Protein AF-A0A640W985-F1 (afdb_monomer)

Secondary structure (DSSP, 8-state):
------PPPGGGEE--S-----HHHHHHHHHHHHHHTTS----HHHHHHHHHT-PPPGGG-PPP-EE--GGGHHHHHHHHHHTT-EEEEE-SSSEEEEEE-HHHHHHSHHHHTS-HHHHHHHHHHHHHHHHHHHHHHT-

InterPro domains:
  IPR014915 Bacteriophage TLS, TfmB [PF08809] (61-136)

Foldseek 3Di:
DDPQLPFDDPVQEDEDPDDDDDPLVLLLQLLQCSLCLVVPPPPVVVVVCVVVVHDDDPVVDDRHHRYDYPVLVLLVVLCSQQVNAFDWDDDPPDIQTDFTDVVSSCPDPSQVPDDPVVNVVSVVSNVSSRVSNNVRNRD

Solvent-accessible surface area (backbone atoms only — not comparable to full-atom values): 8442 Å² total; per-residue (Å²): 134,83,82,72,84,68,78,67,66,75,84,47,52,48,76,55,96,79,82,91,72,65,72,65,60,51,31,20,48,51,14,29,48,56,48,34,73,82,53,82,63,88,50,61,68,60,54,49,26,59,77,69,73,48,90,77,63,73,88,74,65,69,80,85,66,54,76,39,50,67,94,46,40,66,30,49,54,51,42,64,76,36,68,85,44,62,42,66,47,81,54,100,86,48,75,44,75,76,44,67,44,59,69,56,50,52,64,32,73,90,43,59,73,47,55,73,71,53,37,53,55,41,48,56,46,32,51,35,20,49,52,20,19,55,70,45,70,67,109

Organism: NCBI:txid2606937

Nearest PDB structures (foldseek):
  2jaa-assembly1_A  TM=2.080E-01  e=4.505E+00  Shigella flexneri
  8v5c-assembly1_B  TM=2.118E-01  e=4.245E+00  Shigella flexneri

Structure (mmCIF, N/CA/C/O backbone):
data_AF-A0A640W985-F1
#
_entry.id   AF-A0A640W985-F1
#
loop_
_atom_site.group_PDB
_atom_site.id
_atom_site.type_symbol
_atom_site.label_atom_id
_atom_site.label_alt_id
_atom_site.label_comp_id
_atom_site.label_asym_id
_atom_site.label_entity_id
_atom_site.label_seq_id
_atom_site.pdbx_PDB_ins_code
_atom_site.Cartn_x
_atom_site.Cartn_y
_atom_site.Cartn_z
_atom_site.occupancy
_atom_site.B_iso_or_equiv
_atom_site.auth_seq_id
_atom_site.auth_comp_id
_atom_site.auth_asym_id
_atom_site.auth_atom_id
_atom_site.pdbx_PDB_model_num
ATOM 1 N N . MET A 1 1 ? -6.820 -1.582 23.476 1.00 29.12 1 MET A N 1
ATOM 2 C CA . MET A 1 1 ? -7.363 -2.540 22.491 1.00 29.12 1 MET A CA 1
ATOM 3 C C . MET A 1 1 ? -6.725 -2.210 21.157 1.00 29.12 1 MET A C 1
ATOM 5 O O . MET A 1 1 ? -7.069 -1.191 20.579 1.00 29.12 1 MET A O 1
ATOM 9 N N . ALA A 1 2 ? -5.711 -2.974 20.750 1.00 27.80 2 ALA A N 1
ATOM 10 C CA . ALA A 1 2 ? -5.066 -2.788 19.457 1.00 27.80 2 ALA A CA 1
ATOM 11 C C . ALA A 1 2 ? -6.056 -3.203 18.363 1.00 27.80 2 ALA A C 1
ATOM 13 O O . ALA A 1 2 ? -6.535 -4.338 18.374 1.00 27.80 2 ALA A O 1
ATOM 14 N N . ALA A 1 3 ? -6.383 -2.285 17.456 1.00 32.25 3 ALA A N 1
ATOM 15 C CA . ALA A 1 3 ? -7.031 -2.638 16.205 1.00 32.25 3 ALA A CA 1
ATOM 16 C C . ALA A 1 3 ? -6.024 -3.483 15.416 1.00 32.25 3 ALA A C 1
ATOM 18 O O . ALA A 1 3 ? -5.107 -2.960 14.789 1.00 32.25 3 ALA A O 1
ATOM 19 N N . HIS A 1 4 ? -6.128 -4.805 15.537 1.00 32.59 4 HIS A N 1
ATOM 20 C CA . HIS A 1 4 ? -5.456 -5.706 14.619 1.00 32.59 4 HIS A CA 1
ATOM 21 C C . HIS A 1 4 ? -6.040 -5.420 13.239 1.00 32.59 4 HIS A C 1
ATOM 23 O O . HIS A 1 4 ? -7.194 -5.766 12.993 1.00 32.59 4 HIS A O 1
ATOM 29 N N . ALA A 1 5 ? -5.260 -4.782 12.363 1.00 39.88 5 ALA A N 1
ATOM 30 C CA . ALA A 1 5 ? -5.523 -4.778 10.933 1.00 39.88 5 ALA A CA 1
ATOM 31 C C . ALA A 1 5 ? -5.570 -6.249 10.489 1.00 39.88 5 ALA A C 1
ATOM 33 O O . ALA A 1 5 ? -4.540 -6.898 10.295 1.00 39.88 5 ALA A O 1
ATOM 34 N N . ARG A 1 6 ? -6.773 -6.830 10.477 1.00 43.25 6 ARG A N 1
ATOM 35 C CA . ARG A 1 6 ? -7.001 -8.182 9.980 1.00 43.25 6 ARG A CA 1
ATOM 36 C C . ARG A 1 6 ? -6.844 -8.096 8.473 1.00 43.25 6 ARG A C 1
ATOM 38 O O . ARG A 1 6 ? -7.616 -7.411 7.814 1.00 43.25 6 ARG A O 1
ATOM 45 N N . ALA A 1 7 ? -5.809 -8.756 7.961 1.00 44.78 7 ALA A N 1
ATOM 46 C CA . ALA A 1 7 ? -5.618 -8.925 6.533 1.00 44.78 7 ALA A CA 1
ATOM 47 C C . ALA A 1 7 ? -6.905 -9.497 5.921 1.00 44.78 7 ALA A C 1
ATOM 49 O O . ALA A 1 7 ? -7.420 -10.506 6.405 1.00 44.78 7 ALA A O 1
ATOM 50 N N . VAL A 1 8 ? -7.420 -8.827 4.891 1.00 46.84 8 VAL A N 1
ATOM 51 C CA . VAL A 1 8 ? -8.515 -9.339 4.061 1.00 46.84 8 VAL A CA 1
ATOM 52 C C . VAL A 1 8 ? -8.105 -10.691 3.496 1.00 46.84 8 VAL A C 1
ATOM 54 O O . VAL A 1 8 ? -6.945 -10.864 3.109 1.00 46.84 8 VAL A O 1
ATOM 57 N N . ASP A 1 9 ? -9.044 -11.637 3.440 1.00 45.66 9 ASP A N 1
ATOM 58 C CA . ASP A 1 9 ? -8.840 -12.863 2.678 1.00 45.66 9 ASP A CA 1
ATOM 59 C C . ASP A 1 9 ? -8.510 -12.474 1.222 1.00 45.66 9 ASP A C 1
ATOM 61 O O . ASP A 1 9 ? -9.329 -11.813 0.574 1.00 45.66 9 ASP A O 1
ATOM 65 N N . PRO A 1 10 ? -7.335 -12.852 0.681 1.00 52.38 10 PRO A N 1
ATOM 66 C CA . PRO A 1 10 ? -6.965 -12.575 -0.707 1.00 52.38 10 PRO A CA 1
ATOM 67 C C . PRO A 1 10 ? -8.021 -13.014 -1.737 1.00 52.38 10 PRO A C 1
ATOM 69 O O . PRO A 1 10 ? -7.971 -12.572 -2.882 1.00 52.38 10 PRO A O 1
ATOM 72 N N . GLN A 1 11 ? -8.972 -13.871 -1.345 1.00 44.53 11 GLN A N 1
ATOM 73 C CA . GLN A 1 11 ? -10.099 -14.332 -2.154 1.00 44.53 11 GLN A CA 1
ATOM 74 C C . GLN A 1 11 ? -11.158 -13.260 -2.476 1.00 44.53 11 GLN A C 1
ATOM 76 O O . GLN A 1 11 ? -11.935 -13.466 -3.407 1.00 44.53 11 GLN A O 1
ATOM 81 N N . LEU A 1 12 ? -11.191 -12.118 -1.775 1.00 51.94 12 LEU A N 1
ATOM 82 C CA . LEU A 1 12 ? -12.180 -11.046 -2.011 1.00 51.94 12 LEU A CA 1
ATOM 83 C C . LEU A 1 12 ? -11.758 -10.014 -3.073 1.00 51.94 12 LEU A C 1
ATOM 85 O O . LEU A 1 12 ? -12.511 -9.090 -3.382 1.00 51.94 12 LEU A O 1
ATOM 89 N N . VAL A 1 13 ? -10.572 -10.178 -3.671 1.00 56.59 13 VAL A N 1
ATOM 90 C CA . VAL A 1 13 ? -10.083 -9.318 -4.756 1.00 56.59 13 VAL A CA 1
ATOM 91 C C . VAL A 1 13 ? -9.971 -10.116 -6.051 1.00 56.59 13 VAL A C 1
ATOM 93 O O . VAL A 1 13 ? -9.158 -11.031 -6.180 1.00 56.59 13 VAL A O 1
ATOM 96 N N . GLN A 1 14 ? -10.789 -9.752 -7.038 1.00 56.78 14 GLN A N 1
ATOM 97 C CA . GLN A 1 14 ? -10.868 -10.445 -8.325 1.00 56.78 14 GLN A CA 1
ATOM 98 C C . GLN A 1 14 ? -10.063 -9.707 -9.406 1.00 56.78 14 GLN A C 1
ATOM 100 O O . GLN A 1 14 ? -9.958 -8.477 -9.401 1.00 56.78 14 GLN A O 1
ATOM 105 N N . ARG A 1 15 ? -9.497 -10.463 -10.361 1.00 47.44 15 ARG A N 1
ATOM 106 C CA . ARG A 1 15 ? -8.819 -9.922 -11.553 1.00 47.44 15 ARG A CA 1
ATOM 107 C C . ARG A 1 15 ? -9.848 -9.724 -12.681 1.00 47.44 15 ARG A C 1
ATOM 109 O O . ARG A 1 15 ? -10.259 -10.719 -13.277 1.00 47.44 15 ARG A O 1
ATOM 116 N N . PRO A 1 16 ? -10.232 -8.491 -13.052 1.00 48.59 16 PRO A N 1
ATOM 117 C CA . PRO A 1 16 ? -11.199 -8.239 -14.104 1.00 48.59 16 PRO A CA 1
ATOM 118 C C . PRO A 1 16 ? -10.554 -8.344 -15.494 1.00 48.59 16 PRO A C 1
ATOM 120 O O . PRO A 1 16 ? -9.355 -8.114 -15.677 1.00 48.59 16 PRO A O 1
ATOM 123 N N . VAL A 1 17 ? -11.378 -8.662 -16.499 1.00 48.22 17 VAL A N 1
ATOM 124 C CA . VAL A 1 17 ? -10.974 -8.872 -17.908 1.00 48.22 17 VAL A CA 1
ATOM 125 C C . VAL A 1 17 ? -11.107 -7.592 -18.766 1.00 48.22 17 VAL A C 1
ATOM 127 O O . VAL A 1 17 ? -10.809 -7.604 -19.956 1.00 48.22 17 VAL A O 1
ATOM 130 N N . GLY A 1 18 ? -11.428 -6.440 -18.165 1.00 46.97 18 GLY A N 1
ATOM 131 C CA . GLY A 1 18 ? -11.183 -5.123 -18.771 1.00 46.97 18 GLY A CA 1
ATOM 132 C C . GLY A 1 18 ? -12.251 -4.055 -18.519 1.00 46.97 18 GLY A C 1
ATOM 133 O O . GLY A 1 18 ? -13.438 -4.350 -18.536 1.00 46.97 18 GLY A O 1
ATOM 134 N N . ALA A 1 19 ? -11.803 -2.805 -18.331 1.00 47.94 19 ALA A N 1
ATOM 135 C CA . ALA A 1 19 ? -12.485 -1.528 -18.621 1.00 47.94 19 ALA A CA 1
ATOM 136 C C . ALA A 1 19 ? -11.532 -0.353 -18.286 1.00 47.94 19 ALA A C 1
ATOM 138 O O . ALA A 1 19 ? -10.655 -0.514 -17.448 1.00 47.94 19 ALA A O 1
ATOM 139 N N . ARG A 1 20 ? -11.683 0.821 -18.931 1.00 44.38 20 ARG A N 1
ATOM 140 C CA . ARG A 1 20 ? -10.780 2.000 -18.852 1.00 44.38 20 ARG A CA 1
ATOM 141 C C . ARG A 1 20 ? -11.369 3.166 -18.018 1.00 44.38 20 ARG A C 1
ATOM 143 O O . ARG A 1 20 ? -11.802 4.167 -18.573 1.00 44.38 20 ARG A O 1
ATOM 150 N N . GLY A 1 21 ? -11.405 3.048 -16.691 1.00 47.03 21 GLY A N 1
ATOM 151 C CA . GLY A 1 21 ? -11.521 4.168 -15.733 1.00 47.03 21 GLY A CA 1
ATOM 152 C C . GLY A 1 21 ? -10.188 4.883 -15.396 1.00 47.03 21 GLY A C 1
ATOM 153 O O . GLY A 1 21 ? -9.117 4.521 -15.871 1.00 47.03 21 GLY A O 1
ATOM 154 N N . GLY A 1 22 ? -10.220 5.940 -14.579 1.00 56.75 22 GLY A N 1
ATOM 155 C CA . GLY A 1 22 ? -9.001 6.673 -14.192 1.00 56.75 22 GLY A CA 1
ATOM 156 C C . GLY A 1 22 ? -8.033 5.810 -13.365 1.00 56.75 22 GLY A C 1
ATOM 157 O O . GLY A 1 22 ? -8.370 5.423 -12.249 1.00 56.75 22 GLY A O 1
ATOM 158 N N . ARG A 1 23 ? -6.833 5.542 -13.901 1.00 62.03 23 ARG A N 1
ATOM 159 C CA . ARG A 1 23 ? -5.857 4.546 -13.396 1.00 62.03 23 ARG A CA 1
ATOM 160 C C . ARG A 1 23 ? -5.512 4.685 -11.904 1.00 62.03 23 ARG A C 1
ATOM 162 O O . ARG A 1 23 ? -5.467 3.698 -11.186 1.00 62.03 23 ARG A O 1
ATOM 169 N N . THR A 1 24 ? -5.327 5.907 -11.405 1.00 61.50 24 THR A N 1
ATOM 170 C CA . THR A 1 24 ? -4.976 6.159 -9.992 1.00 61.50 24 THR A CA 1
ATOM 171 C C . THR A 1 24 ? -6.151 6.002 -9.031 1.00 61.50 24 THR A C 1
ATOM 173 O O . THR A 1 24 ? -5.959 5.580 -7.893 1.00 61.50 24 THR A O 1
ATOM 176 N N . LYS A 1 25 ? -7.382 6.285 -9.481 1.00 70.88 25 LYS A N 1
ATOM 177 C CA . LYS A 1 25 ? -8.583 6.133 -8.646 1.00 70.88 25 LYS A CA 1
ATOM 178 C C . LYS A 1 25 ? -8.775 4.674 -8.239 1.00 70.88 25 LYS A C 1
ATOM 180 O O . LYS A 1 25 ? -8.993 4.410 -7.065 1.00 70.88 25 LYS A O 1
ATOM 185 N N . LYS A 1 26 ? -8.560 3.747 -9.181 1.00 85.00 26 LYS A N 1
ATOM 186 C CA . LYS A 1 26 ? -8.654 2.302 -8.931 1.00 85.00 26 LYS A CA 1
ATOM 187 C C . LYS A 1 26 ? -7.602 1.782 -7.953 1.00 85.00 26 LYS A C 1
ATOM 189 O O . LYS A 1 26 ? -7.911 0.911 -7.155 1.00 85.00 26 LYS A O 1
ATOM 194 N N . LEU A 1 27 ? -6.391 2.339 -7.953 1.00 89.75 27 LEU A N 1
ATOM 195 C CA . LEU A 1 27 ? -5.370 1.980 -6.961 1.00 89.75 27 LEU A CA 1
ATOM 196 C C . LEU A 1 27 ? -5.755 2.435 -5.547 1.00 89.75 27 LEU A C 1
ATOM 198 O O . LEU A 1 27 ? -5.645 1.655 -4.606 1.00 89.75 27 LEU A O 1
ATOM 202 N N . ARG A 1 28 ? -6.268 3.661 -5.395 1.00 92.75 28 ARG A N 1
ATOM 203 C CA . ARG A 1 28 ? -6.753 4.141 -4.091 1.00 92.75 28 ARG A CA 1
ATOM 204 C C . ARG A 1 28 ? -7.990 3.387 -3.610 1.00 92.75 28 ARG A C 1
ATOM 206 O O . ARG A 1 28 ? -8.096 3.130 -2.417 1.00 92.75 28 ARG A O 1
ATOM 213 N N . ASP A 1 29 ? -8.892 3.013 -4.523 1.00 89.94 29 ASP A N 1
ATOM 214 C CA . ASP A 1 29 ? -10.057 2.172 -4.209 1.00 89.94 29 ASP A CA 1
ATOM 215 C C . ASP A 1 29 ? -9.617 0.850 -3.561 1.00 89.94 29 ASP A C 1
ATOM 217 O O . ASP A 1 29 ? -10.166 0.476 -2.528 1.00 89.94 29 ASP A O 1
ATOM 221 N N . LEU A 1 30 ? -8.579 0.193 -4.100 1.00 91.38 30 LEU A N 1
ATOM 222 C CA . LEU A 1 30 ? -8.018 -1.035 -3.518 1.00 91.38 30 LEU A CA 1
ATOM 223 C C . LEU A 1 30 ? -7.497 -0.811 -2.094 1.00 91.38 30 LEU A C 1
ATOM 225 O O . LEU A 1 30 ? -7.736 -1.637 -1.218 1.00 91.38 30 LEU A O 1
ATOM 229 N N . GLY A 1 31 ? -6.806 0.307 -1.860 1.00 92.88 31 GLY A N 1
ATOM 230 C CA . GLY A 1 31 ? -6.301 0.677 -0.540 1.00 92.88 31 GLY A CA 1
ATOM 231 C C . GLY A 1 31 ? -7.412 0.908 0.479 1.00 92.88 31 GLY A C 1
ATOM 232 O O . GLY A 1 31 ? -7.382 0.337 1.569 1.00 92.88 31 GLY A O 1
ATOM 233 N N . ARG A 1 32 ? -8.421 1.703 0.101 1.00 91.94 32 ARG A N 1
ATOM 234 C CA . ARG A 1 32 ? -9.602 1.965 0.936 1.00 91.94 32 ARG A CA 1
ATOM 235 C C . ARG A 1 32 ? -10.351 0.683 1.251 1.00 91.94 32 ARG A C 1
ATOM 237 O O . ARG A 1 32 ? -10.678 0.445 2.406 1.00 91.94 32 ARG A O 1
ATOM 244 N N . HIS A 1 33 ? -10.582 -0.150 0.240 1.00 89.75 33 HIS A N 1
ATOM 245 C CA . HIS A 1 33 ? -11.252 -1.431 0.412 1.00 89.75 33 HIS A CA 1
ATOM 246 C C . HIS A 1 33 ? -10.469 -2.351 1.356 1.00 89.75 33 HIS A C 1
ATOM 248 O O . HIS A 1 33 ? -11.044 -2.913 2.280 1.00 89.75 33 HIS A O 1
ATOM 254 N N . TRP A 1 34 ? -9.145 -2.443 1.192 1.00 90.50 34 TRP A N 1
ATOM 255 C CA . TRP A 1 34 ? -8.289 -3.223 2.086 1.00 90.50 34 TRP A CA 1
ATOM 256 C C . TRP A 1 34 ? -8.366 -2.749 3.547 1.00 90.50 34 TRP A C 1
ATOM 258 O O . TRP A 1 34 ? -8.484 -3.577 4.447 1.00 90.50 34 TRP A O 1
ATOM 268 N N . ALA A 1 35 ? -8.331 -1.435 3.791 1.00 90.25 35 ALA A N 1
ATOM 269 C CA . ALA A 1 35 ? -8.419 -0.873 5.141 1.00 90.25 35 ALA A CA 1
ATOM 270 C C . ALA A 1 35 ? -9.844 -0.957 5.726 1.00 90.25 35 ALA A C 1
ATOM 272 O O . ALA A 1 35 ? -10.015 -1.117 6.934 1.00 90.25 35 ALA A O 1
ATOM 273 N N . GLY A 1 36 ? -10.859 -0.871 4.865 1.00 80.94 36 GLY A N 1
ATOM 274 C CA . GLY A 1 36 ? -12.276 -0.851 5.216 1.00 80.94 36 GLY A CA 1
ATOM 275 C C . GLY A 1 36 ? -12.934 -2.225 5.326 1.00 80.94 36 GLY A C 1
ATOM 276 O O . GLY A 1 36 ? -14.001 -2.317 5.911 1.00 80.94 36 GLY A O 1
ATOM 277 N N . ALA A 1 37 ? -12.319 -3.310 4.857 1.00 64.38 37 ALA A N 1
ATOM 278 C CA . ALA A 1 37 ? -12.911 -4.656 4.861 1.00 64.38 37 ALA A CA 1
ATOM 279 C C . ALA A 1 37 ? -13.228 -5.241 6.262 1.00 64.38 37 ALA A C 1
ATOM 281 O O . ALA A 1 37 ? -13.842 -6.301 6.363 1.00 64.38 37 ALA A O 1
ATOM 282 N N . GLY A 1 38 ? -12.837 -4.569 7.352 1.00 49.94 38 GLY A N 1
ATOM 283 C CA . GLY A 1 38 ? -13.302 -4.860 8.720 1.00 49.94 38 GLY A CA 1
ATOM 284 C C . GLY A 1 38 ? -14.346 -3.876 9.268 1.00 49.94 38 GLY A C 1
ATOM 285 O O . GLY A 1 38 ? -14.927 -4.118 10.324 1.00 49.94 38 GLY A O 1
ATOM 286 N N . SER A 1 39 ? -14.575 -2.770 8.566 1.00 48.41 39 SER A N 1
ATOM 287 C CA . SER A 1 39 ? -15.547 -1.727 8.868 1.00 48.41 39 SER A CA 1
ATOM 288 C C . SER A 1 39 ? -16.709 -1.932 7.908 1.00 48.41 39 SER A C 1
ATOM 290 O O . SER A 1 39 ? -16.686 -1.389 6.812 1.00 48.41 39 SER A O 1
ATOM 292 N N . GLY A 1 40 ? -17.647 -2.819 8.268 1.00 44.91 40 GLY A N 1
ATOM 293 C CA . GLY A 1 40 ? -18.754 -3.248 7.405 1.00 44.91 40 GLY A CA 1
ATOM 294 C C . GLY A 1 40 ? -19.281 -2.098 6.550 1.00 44.91 40 GLY A C 1
ATOM 295 O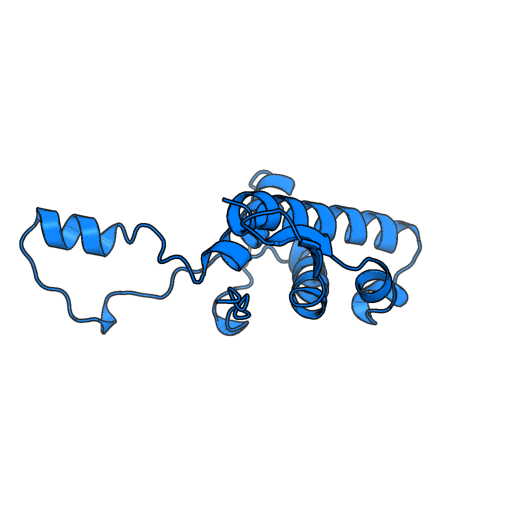 O . GLY A 1 40 ? -19.920 -1.182 7.073 1.00 44.91 40 GLY A O 1
ATOM 296 N N . GLY A 1 41 ? -18.932 -2.125 5.259 1.00 47.25 41 GLY A N 1
ATOM 297 C CA . GLY A 1 41 ? -19.325 -1.102 4.302 1.00 47.25 41 GLY A CA 1
ATOM 298 C C . GLY A 1 41 ? -20.838 -0.938 4.318 1.00 47.25 41 GLY A C 1
ATOM 299 O O . GLY A 1 41 ? -21.569 -1.827 4.769 1.00 47.25 41 GLY A O 1
ATOM 300 N N . LYS A 1 42 ? -21.332 0.215 3.855 1.00 49.84 42 LYS A N 1
ATOM 301 C CA . LYS A 1 42 ? -22.777 0.431 3.726 1.00 49.84 42 LYS A CA 1
ATOM 302 C C . LYS A 1 42 ? -23.331 -0.621 2.776 1.00 49.84 42 LYS A C 1
ATOM 304 O O . LYS A 1 42 ? -23.235 -0.488 1.563 1.00 49.84 42 LYS A O 1
ATOM 309 N N . ASN A 1 43 ? -23.895 -1.670 3.352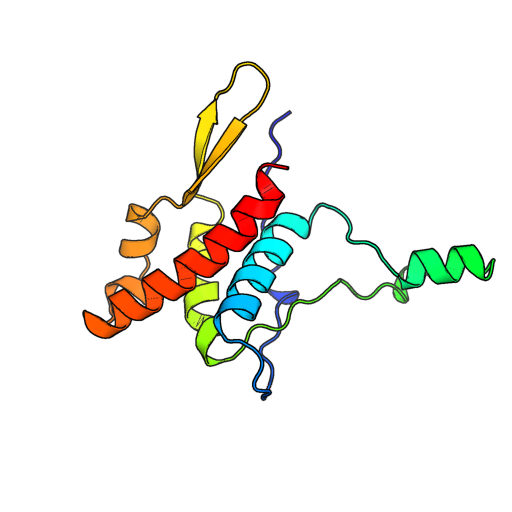 1.00 63.03 43 ASN A N 1
ATOM 310 C CA . ASN A 1 43 ? -24.529 -2.723 2.603 1.00 63.03 43 ASN A CA 1
ATOM 311 C C . ASN A 1 43 ? -25.870 -2.174 2.115 1.00 63.03 43 ASN A C 1
ATOM 313 O O . ASN A 1 43 ? -26.856 -2.180 2.852 1.00 63.03 43 ASN A O 1
ATOM 317 N N . GLU A 1 44 ? -25.875 -1.624 0.901 1.00 70.94 44 GLU A N 1
ATOM 318 C CA . GLU A 1 44 ? -27.070 -1.031 0.293 1.00 70.94 44 GLU A CA 1
ATOM 319 C C . GLU A 1 44 ? -28.224 -2.039 0.264 1.00 70.94 44 GLU A C 1
ATOM 321 O O . GLU A 1 44 ? -29.353 -1.670 0.556 1.00 70.94 44 GLU A O 1
ATOM 326 N N . LEU A 1 45 ? -27.931 -3.333 0.082 1.00 74.50 45 LEU A N 1
ATOM 327 C CA . LEU A 1 45 ? -28.929 -4.399 0.152 1.00 74.50 45 LEU A CA 1
ATOM 328 C C . LEU A 1 45 ? -29.551 -4.533 1.551 1.00 74.50 45 LEU A C 1
ATOM 330 O O . LEU A 1 45 ? -30.751 -4.771 1.665 1.00 74.50 45 LEU A O 1
ATOM 334 N N . ALA A 1 46 ? -28.764 -4.371 2.618 1.00 73.44 46 ALA A N 1
ATOM 335 C CA . ALA A 1 46 ? -29.290 -4.375 3.983 1.00 73.44 46 ALA A CA 1
ATOM 336 C C . ALA A 1 46 ? -30.154 -3.132 4.257 1.00 73.44 46 ALA A C 1
ATOM 338 O O . ALA A 1 46 ? -31.225 -3.252 4.849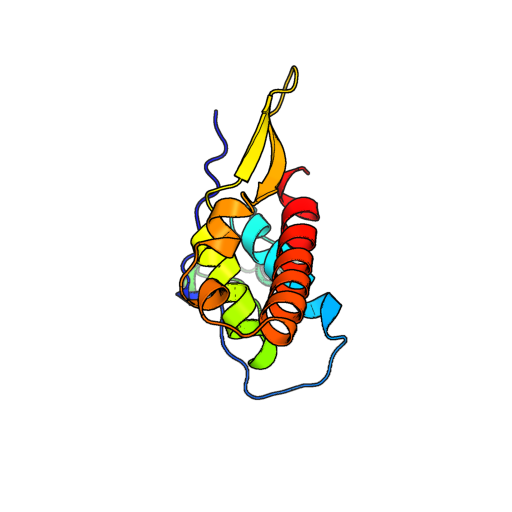 1.00 73.44 46 ALA A O 1
ATOM 339 N N . SER A 1 47 ? -29.719 -1.962 3.778 1.00 77.56 47 SER A N 1
ATOM 340 C CA . SER A 1 47 ? -30.486 -0.713 3.877 1.00 77.56 47 SER A CA 1
ATOM 341 C C . SER A 1 47 ? -31.809 -0.797 3.108 1.00 77.56 47 SER A C 1
ATOM 343 O O . SER A 1 47 ? -32.851 -0.386 3.614 1.00 77.56 47 SER A O 1
ATOM 345 N N . ASP A 1 48 ? -31.796 -1.355 1.899 1.00 82.19 48 ASP A N 1
ATOM 346 C CA . ASP A 1 48 ? -32.988 -1.529 1.071 1.00 82.19 48 ASP A CA 1
ATOM 347 C C . ASP A 1 48 ? -33.938 -2.569 1.672 1.00 82.19 48 ASP A C 1
ATOM 3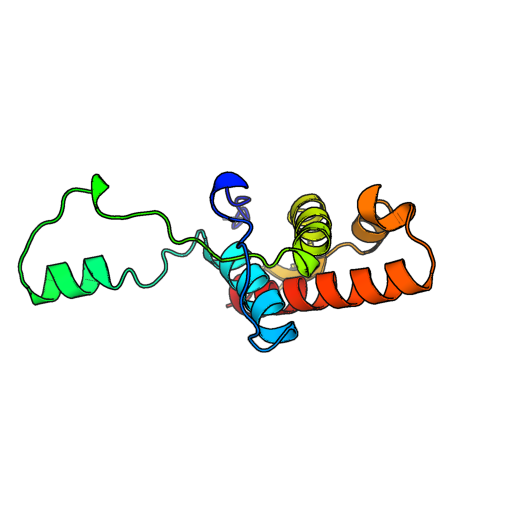49 O O . ASP A 1 48 ? -35.151 -2.359 1.692 1.00 82.19 48 ASP A O 1
ATOM 353 N N . ALA A 1 49 ? -33.407 -3.669 2.216 1.00 85.00 49 ALA A N 1
ATOM 354 C CA . ALA A 1 49 ? -34.201 -4.678 2.910 1.00 85.00 49 ALA A CA 1
ATOM 355 C C . ALA A 1 49 ? -34.924 -4.094 4.134 1.00 85.00 49 ALA A C 1
ATOM 357 O O . ALA A 1 49 ? -36.104 -4.382 4.345 1.00 85.00 49 ALA A O 1
ATOM 358 N N . GLU A 1 50 ? -34.251 -3.222 4.892 1.00 85.81 50 GLU A N 1
ATOM 359 C CA . GLU A 1 50 ? -34.846 -2.480 6.005 1.00 85.81 50 GLU A CA 1
ATOM 360 C C . GLU A 1 50 ? -35.963 -1.540 5.528 1.00 85.81 50 GLU A C 1
ATOM 362 O O . GLU A 1 50 ? -37.069 -1.583 6.068 1.00 85.81 50 GLU A O 1
ATOM 367 N N . ILE A 1 51 ? -35.721 -0.754 4.471 1.00 89.31 51 ILE A N 1
ATOM 368 C CA . ILE A 1 51 ? -36.723 0.154 3.881 1.00 89.31 51 ILE A CA 1
ATOM 369 C C . ILE A 1 51 ? -37.954 -0.616 3.381 1.00 89.31 51 ILE A C 1
ATOM 371 O O . ILE A 1 51 ? -39.086 -0.153 3.531 1.00 89.31 51 ILE A O 1
ATOM 375 N N . LEU A 1 52 ? -37.745 -1.792 2.790 1.00 90.00 52 LEU A N 1
ATOM 376 C CA . LEU A 1 52 ? -38.803 -2.631 2.229 1.00 90.00 52 LEU A CA 1
ATOM 377 C C . LEU A 1 52 ? -39.461 -3.549 3.275 1.00 90.00 52 LEU A C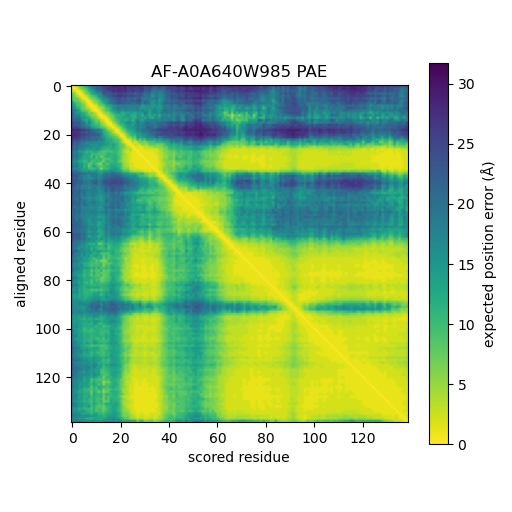 1
ATOM 379 O O . LEU A 1 52 ? -40.437 -4.229 2.954 1.00 90.00 52 LEU A O 1
ATOM 383 N N . GLY A 1 53 ? -38.961 -3.570 4.516 1.00 90.88 53 GLY A N 1
ATOM 384 C CA . GLY A 1 53 ? -39.489 -4.390 5.609 1.00 90.88 53 GLY A CA 1
ATOM 385 C C . GLY A 1 53 ? -39.328 -5.896 5.388 1.00 90.88 53 GLY A C 1
ATOM 386 O O . GLY A 1 53 ? -40.116 -6.685 5.915 1.00 90.88 53 GLY A O 1
ATOM 387 N N . VAL A 1 54 ? -38.338 -6.307 4.593 1.00 90.19 54 VAL A N 1
ATOM 388 C CA . VAL A 1 54 ? -38.068 -7.713 4.276 1.00 90.19 54 VAL A CA 1
ATOM 389 C C . VAL A 1 54 ? -36.849 -8.208 5.047 1.00 90.19 54 VAL A C 1
ATOM 391 O O . VAL A 1 54 ? -35.828 -7.535 5.138 1.00 90.19 54 VAL A O 1
ATOM 394 N N . SER A 1 55 ? -36.942 -9.414 5.606 1.00 83.81 55 SER A N 1
ATOM 395 C CA . SER A 1 55 ? -35.793 -10.089 6.212 1.00 83.81 55 SER A CA 1
ATOM 396 C C . SER A 1 55 ? -35.111 -10.952 5.156 1.00 83.81 55 SER A C 1
ATOM 398 O O . SER A 1 55 ? -35.738 -11.854 4.597 1.00 83.81 55 SER A O 1
ATOM 400 N N . LEU A 1 56 ? -33.839 -10.666 4.870 1.00 79.31 56 LEU A N 1
ATOM 401 C CA . LEU A 1 56 ? -33.030 -11.456 3.946 1.00 79.31 56 LEU A CA 1
ATOM 402 C C . LEU A 1 56 ? -32.149 -12.454 4.715 1.00 79.31 56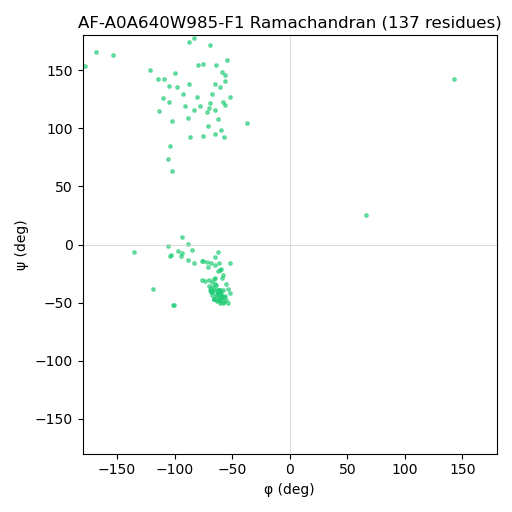 LEU A C 1
ATOM 404 O O . LEU A 1 56 ? -31.532 -12.078 5.714 1.00 79.31 56 LEU A O 1
ATOM 408 N N . PRO A 1 57 ? -32.061 -13.718 4.259 1.00 80.56 57 PRO A N 1
ATOM 409 C CA . PRO A 1 57 ? -31.068 -14.662 4.757 1.00 80.56 57 PRO A CA 1
ATOM 410 C C . PRO A 1 57 ? -29.647 -14.139 4.532 1.00 80.56 57 PRO A C 1
ATOM 412 O O . PRO A 1 57 ? -29.375 -13.507 3.513 1.00 80.56 57 PRO A O 1
ATOM 415 N N . GLU A 1 58 ? -28.719 -14.490 5.425 1.00 71.62 58 GLU A N 1
ATOM 416 C CA . GLU A 1 58 ? -27.323 -14.032 5.350 1.00 71.62 58 GLU A CA 1
ATOM 417 C C . GLU A 1 58 ? -26.631 -14.414 4.026 1.00 71.62 58 GLU A C 1
ATOM 419 O O . GLU A 1 58 ? -25.764 -13.699 3.539 1.00 71.62 58 GLU A O 1
ATOM 424 N N . THR A 1 59 ? -27.092 -15.488 3.377 1.00 74.81 59 THR A N 1
ATOM 425 C CA . THR A 1 59 ? -26.607 -15.957 2.069 1.00 74.81 59 THR A CA 1
ATOM 426 C C . THR A 1 59 ? -26.806 -14.966 0.921 1.00 74.81 59 THR A C 1
ATOM 428 O O . THR A 1 59 ? -26.225 -15.167 -0.139 1.00 74.81 59 THR A O 1
ATOM 431 N N . TYR A 1 60 ? -27.654 -13.947 1.089 1.00 70.12 60 TYR A N 1
ATOM 432 C CA . TYR A 1 60 ? -27.858 -12.891 0.092 1.00 70.12 60 TYR A CA 1
ATOM 433 C C . TYR A 1 60 ? -26.811 -11.779 0.173 1.00 70.12 60 TYR A C 1
ATOM 435 O O . TYR A 1 60 ? -26.683 -11.000 -0.769 1.00 70.12 60 TYR A O 1
ATOM 443 N N . PHE A 1 61 ? -26.068 -11.688 1.276 1.00 68.75 61 PHE A N 1
ATOM 444 C CA . PHE A 1 61 ? -24.996 -10.717 1.410 1.00 68.75 61 PHE A CA 1
ATOM 445 C C . PHE A 1 61 ? -23.722 -11.315 0.824 1.00 68.75 61 PHE A C 1
ATOM 447 O O . PHE A 1 61 ? -22.974 -12.027 1.494 1.00 68.75 61 PHE A O 1
ATOM 454 N N . GLU A 1 62 ? -23.491 -11.044 -0.457 1.00 65.50 62 GLU A N 1
ATOM 455 C CA . GLU A 1 62 ? -22.188 -11.308 -1.054 1.00 65.50 62 GLU A CA 1
ATOM 456 C C . GLU A 1 62 ? -21.142 -10.404 -0.385 1.00 65.50 62 GLU A C 1
ATOM 458 O O . GLU A 1 62 ? -21.426 -9.231 -0.108 1.00 65.50 62 GLU A O 1
ATOM 463 N N . PRO A 1 63 ? -19.943 -10.928 -0.077 1.00 65.75 63 PRO A N 1
ATOM 464 C CA . PRO A 1 63 ? -18.889 -10.099 0.473 1.00 65.75 63 PRO A CA 1
ATOM 465 C C . PRO A 1 63 ? -18.558 -8.996 -0.528 1.00 65.75 63 PRO A C 1
ATOM 467 O O . PRO A 1 63 ? -18.443 -9.244 -1.728 1.00 65.75 63 PRO A O 1
ATOM 470 N N . GLU A 1 64 ? -18.406 -7.774 -0.028 1.00 69.56 64 GLU A N 1
ATOM 471 C CA . GLU A 1 64 ? -18.033 -6.641 -0.863 1.00 69.56 64 GLU A CA 1
ATOM 472 C C . GLU A 1 64 ? -16.694 -6.955 -1.547 1.00 69.56 64 GLU A C 1
ATOM 474 O O . GLU A 1 64 ? -15.708 -7.268 -0.879 1.00 69.56 64 GLU A O 1
ATOM 479 N N . THR A 1 65 ? -16.663 -6.924 -2.880 1.00 75.69 65 THR A N 1
ATOM 480 C CA . THR A 1 65 ? -15.451 -7.184 -3.669 1.00 75.69 65 THR A CA 1
ATOM 481 C C . THR A 1 65 ? -14.951 -5.905 -4.318 1.00 75.69 65 THR A C 1
ATOM 483 O O . THR A 1 65 ? -15.744 -5.116 -4.834 1.00 75.69 65 THR A O 1
ATOM 486 N N . CYS A 1 66 ? -13.631 -5.729 -4.385 1.00 80.62 66 CYS A N 1
ATOM 487 C CA . CYS A 1 66 ? -13.014 -4.646 -5.148 1.00 80.62 66 CYS A CA 1
ATOM 488 C C . CYS A 1 66 ? -12.281 -5.184 -6.382 1.00 80.62 66 CYS A C 1
ATOM 490 O O . CYS A 1 66 ? -11.399 -6.039 -6.280 1.00 80.62 66 CYS A O 1
ATOM 492 N N . ASP A 1 67 ? -12.620 -4.652 -7.556 1.00 81.69 67 ASP A N 1
ATOM 493 C CA . ASP A 1 67 ? -11.987 -5.021 -8.823 1.00 81.69 67 ASP A CA 1
ATOM 494 C C . ASP A 1 67 ? -10.540 -4.507 -8.920 1.00 81.69 67 ASP A C 1
ATOM 496 O O . ASP A 1 67 ? -10.299 -3.296 -9.005 1.00 81.69 67 ASP A O 1
ATOM 500 N N . CYS A 1 68 ? -9.566 -5.419 -9.027 1.00 84.81 68 CYS A N 1
ATOM 501 C CA . CYS A 1 68 ? -8.157 -5.071 -9.233 1.00 84.81 68 CYS A CA 1
ATOM 502 C C . CYS A 1 68 ? -7.724 -5.279 -10.682 1.00 84.81 68 CYS A C 1
ATOM 504 O O . CYS A 1 68 ? -7.498 -6.406 -11.117 1.00 84.81 68 CYS A O 1
ATOM 506 N N . TRP A 1 69 ? -7.534 -4.195 -11.431 1.00 86.12 69 TRP A N 1
ATOM 507 C CA . TRP A 1 69 ? -7.134 -4.283 -12.835 1.00 86.12 69 TRP A CA 1
ATOM 508 C C . TRP A 1 69 ? -5.841 -5.083 -13.065 1.00 86.12 69 TRP A C 1
ATOM 510 O O . TRP A 1 69 ? -4.910 -4.969 -12.265 1.00 86.12 69 TRP A O 1
ATOM 520 N N . PRO A 1 70 ? -5.715 -5.815 -14.195 1.00 85.06 70 PRO A N 1
ATOM 521 C CA . PRO A 1 70 ? -4.561 -6.683 -14.452 1.00 85.06 70 PRO A CA 1
ATOM 522 C C . PRO A 1 70 ? -3.202 -5.984 -14.321 1.00 85.06 70 PRO A C 1
ATOM 524 O O . PRO A 1 70 ? -2.261 -6.555 -13.784 1.00 85.06 70 PRO A O 1
ATOM 527 N N . GLU A 1 71 ? -3.106 -4.731 -14.764 1.00 86.06 71 GLU A N 1
ATOM 528 C CA . GLU A 1 71 ? -1.884 -3.915 -14.700 1.00 86.06 71 GLU A CA 1
ATOM 529 C C . GLU A 1 71 ? -1.502 -3.442 -13.285 1.00 86.06 71 GLU A C 1
ATOM 531 O O . GLU A 1 71 ? -0.383 -2.977 -13.064 1.00 86.06 71 GLU A O 1
ATOM 536 N N . HIS A 1 72 ? -2.426 -3.535 -12.329 1.00 90.75 72 HIS A N 1
ATOM 537 C CA . HIS A 1 72 ? -2.222 -3.181 -10.924 1.00 90.75 72 HIS A CA 1
ATOM 538 C C . HIS A 1 72 ? -2.037 -4.411 -10.039 1.00 90.75 72 HIS A C 1
ATOM 540 O O . HIS A 1 72 ? -1.640 -4.272 -8.883 1.00 90.75 72 HIS A O 1
ATOM 546 N N . TRP A 1 73 ? -2.263 -5.607 -10.590 1.00 91.38 73 TRP A N 1
ATOM 547 C CA . TRP A 1 73 ? -2.238 -6.858 -9.846 1.00 91.38 73 TRP A CA 1
ATOM 548 C C . TRP A 1 73 ? -0.942 -7.046 -9.068 1.00 91.38 73 TRP A C 1
ATOM 550 O O . TRP A 1 73 ? -0.955 -7.282 -7.866 1.00 91.38 73 TRP A O 1
ATOM 560 N N . ASP A 1 74 ? 0.205 -6.889 -9.721 1.00 92.75 74 ASP A N 1
ATOM 561 C CA . ASP A 1 74 ? 1.462 -7.115 -9.021 1.00 92.75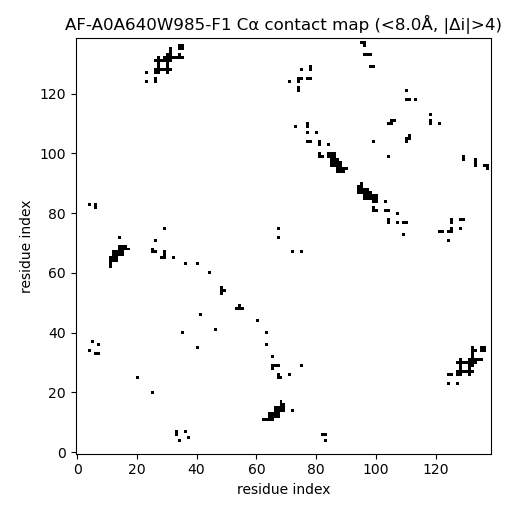 74 ASP A CA 1
ATOM 562 C C . ASP A 1 74 ? 1.773 -6.032 -7.977 1.00 92.75 74 ASP A C 1
ATOM 564 O O . ASP A 1 74 ? 2.411 -6.341 -6.973 1.00 92.75 74 ASP A O 1
ATOM 568 N N . ALA A 1 75 ? 1.329 -4.785 -8.178 1.00 95.06 75 ALA A N 1
ATOM 569 C CA . ALA A 1 75 ? 1.438 -3.743 -7.155 1.00 95.06 75 ALA A CA 1
ATOM 570 C C . ALA A 1 75 ? 0.606 -4.096 -5.925 1.00 95.06 75 ALA A C 1
ATOM 572 O O . ALA A 1 75 ? 1.109 -4.015 -4.806 1.00 95.06 75 ALA A O 1
ATOM 573 N N . LEU A 1 76 ? -0.619 -4.580 -6.141 1.00 94.56 76 LEU A N 1
ATOM 574 C CA . LEU A 1 76 ? -1.462 -5.093 -5.072 1.00 94.56 76 LEU A CA 1
ATOM 575 C C . LEU A 1 76 ? -0.792 -6.267 -4.350 1.00 94.56 76 LEU A C 1
ATOM 577 O O . LEU A 1 76 ? -0.763 -6.279 -3.128 1.00 94.56 76 LEU A O 1
ATOM 581 N N . GLN A 1 77 ? -0.188 -7.216 -5.069 1.00 94.81 77 GLN A N 1
ATOM 582 C CA . GLN A 1 77 ? 0.499 -8.348 -4.439 1.00 94.81 77 GLN A CA 1
ATOM 583 C C . GLN A 1 77 ? 1.678 -7.910 -3.556 1.00 94.81 77 GLN A C 1
ATOM 585 O O . GLN A 1 77 ? 1.875 -8.491 -2.490 1.00 94.81 77 GLN A O 1
ATOM 590 N N . VAL A 1 78 ? 2.457 -6.902 -3.974 1.00 96.62 78 VAL A N 1
ATOM 591 C CA . VAL A 1 78 ? 3.515 -6.325 -3.121 1.00 96.62 78 VAL A CA 1
ATOM 592 C C . VAL A 1 78 ? 2.902 -5.638 -1.902 1.00 96.62 78 VAL A C 1
ATOM 594 O O . VAL A 1 78 ? 3.336 -5.893 -0.782 1.00 96.62 78 VAL A O 1
ATOM 597 N N . PHE A 1 79 ? 1.869 -4.818 -2.104 1.00 96.56 79 PHE A N 1
ATOM 598 C CA . PHE A 1 79 ? 1.169 -4.136 -1.019 1.00 96.56 79 PHE A CA 1
ATOM 599 C C . PHE A 1 79 ? 0.610 -5.127 0.013 1.00 96.56 79 PHE A C 1
ATOM 601 O O . PHE A 1 79 ? 0.892 -4.986 1.196 1.00 96.56 79 PHE A O 1
ATOM 608 N N . LEU A 1 80 ? -0.107 -6.170 -0.417 1.00 94.12 80 LEU A N 1
ATOM 609 C CA . LEU A 1 80 ? -0.691 -7.185 0.466 1.00 94.12 80 LEU A CA 1
ATOM 610 C C . LEU A 1 80 ? 0.378 -7.950 1.256 1.00 94.12 80 LEU A C 1
ATOM 612 O O . LEU A 1 80 ? 0.192 -8.204 2.444 1.00 94.12 80 LEU A O 1
ATOM 616 N N . ALA A 1 81 ? 1.516 -8.271 0.633 1.00 94.38 81 ALA A N 1
ATOM 617 C CA . ALA A 1 81 ? 2.630 -8.927 1.318 1.00 94.38 81 ALA A CA 1
ATOM 618 C C . ALA A 1 81 ? 3.268 -8.041 2.406 1.00 94.38 81 ALA A C 1
ATOM 620 O O . ALA A 1 81 ? 3.778 -8.547 3.408 1.00 94.38 81 ALA A O 1
ATOM 621 N N . CYS A 1 82 ? 3.222 -6.720 2.226 1.00 95.19 82 CYS A N 1
ATOM 622 C CA . CYS A 1 82 ? 3.735 -5.736 3.176 1.00 95.19 82 CYS A CA 1
ATOM 623 C C . CYS A 1 82 ? 2.651 -5.151 4.096 1.00 95.19 82 CYS A C 1
ATOM 625 O O . CYS A 1 82 ? 2.990 -4.418 5.018 1.00 95.19 82 CYS A O 1
ATOM 627 N N . GLY A 1 83 ? 1.371 -5.480 3.896 1.00 89.81 83 GLY A N 1
ATOM 628 C CA . GLY A 1 83 ? 0.227 -4.785 4.499 1.00 89.81 83 GLY A CA 1
ATOM 629 C C . GLY A 1 83 ? 0.124 -4.876 6.024 1.00 89.81 83 GLY A C 1
ATOM 630 O O . GLY A 1 83 ? -0.654 -4.151 6.632 1.00 89.81 83 GLY A O 1
ATOM 631 N N . THR A 1 84 ? 0.915 -5.733 6.668 1.00 89.06 84 THR A N 1
ATOM 632 C CA . THR A 1 84 ? 1.025 -5.824 8.134 1.00 89.06 84 THR A CA 1
ATOM 633 C C . THR A 1 84 ? 2.181 -5.000 8.708 1.00 89.06 84 THR A C 1
ATOM 635 O O . THR A 1 84 ? 2.273 -4.830 9.922 1.00 89.06 84 THR A O 1
ATOM 638 N N . GLN A 1 85 ? 3.066 -4.479 7.858 1.00 93.75 85 GLN A N 1
ATOM 639 C CA . GLN A 1 85 ? 4.328 -3.842 8.233 1.00 93.75 85 GLN A CA 1
ATOM 640 C C . GLN A 1 85 ? 4.200 -2.321 8.159 1.00 93.75 85 GLN A C 1
ATOM 642 O O . GLN A 1 85 ? 4.859 -1.655 7.362 1.00 93.75 85 GLN A O 1
ATOM 647 N N . TRP A 1 86 ? 3.319 -1.768 8.990 1.00 95.31 86 TRP A N 1
ATOM 648 C CA . TRP A 1 86 ? 3.120 -0.326 9.078 1.00 95.31 86 TRP A CA 1
ATOM 649 C C . TRP A 1 86 ? 4.075 0.322 10.071 1.00 95.31 86 TRP A C 1
ATOM 651 O O . TRP A 1 86 ? 4.266 -0.138 11.197 1.00 95.31 86 TRP A O 1
ATOM 661 N N . ARG A 1 87 ? 4.611 1.472 9.677 1.00 95.00 87 ARG A N 1
ATOM 662 C CA . ARG A 1 87 ? 5.251 2.420 10.578 1.00 95.00 87 ARG A CA 1
ATOM 663 C C . ARG A 1 87 ? 4.166 3.201 11.303 1.00 95.00 87 ARG A C 1
ATOM 665 O O . ARG A 1 87 ? 3.392 3.933 10.685 1.00 95.00 87 ARG A O 1
ATOM 672 N N . THR A 1 88 ? 4.150 3.089 12.622 1.00 94.44 88 THR A N 1
ATOM 673 C CA . THR A 1 88 ? 3.162 3.746 13.479 1.00 94.44 88 THR A CA 1
ATOM 674 C C . THR A 1 88 ? 3.826 4.668 14.491 1.00 94.44 88 THR A C 1
ATOM 676 O O . THR A 1 88 ? 4.928 4.381 14.958 1.00 94.44 88 THR A O 1
ATOM 679 N N . ILE A 1 89 ? 3.139 5.737 14.887 1.00 92.81 89 ILE A N 1
ATOM 680 C CA . ILE A 1 89 ? 3.485 6.533 16.072 1.00 92.81 89 ILE A CA 1
ATOM 681 C C . ILE A 1 89 ? 2.383 6.402 17.118 1.00 92.81 89 ILE A C 1
ATOM 683 O O . ILE A 1 89 ? 1.197 6.355 16.791 1.00 92.81 89 ILE A O 1
ATOM 687 N N . ALA A 1 90 ? 2.780 6.342 18.386 1.00 89.50 90 ALA A N 1
ATOM 688 C CA . ALA A 1 90 ? 1.842 6.400 19.495 1.00 89.50 90 ALA A CA 1
ATOM 689 C C . ALA A 1 90 ? 1.511 7.868 19.795 1.00 89.50 90 ALA A C 1
ATOM 691 O O . ALA A 1 90 ? 2.387 8.646 20.173 1.00 89.50 90 ALA A O 1
ATOM 692 N N . GLY A 1 91 ? 0.250 8.245 19.610 1.00 79.69 91 GLY A N 1
ATOM 693 C CA . GLY A 1 91 ? -0.310 9.489 20.121 1.00 79.69 91 GLY A CA 1
ATOM 694 C C . GLY A 1 91 ? -0.843 9.319 21.545 1.00 79.69 91 GLY A C 1
ATOM 695 O O . GLY A 1 91 ? -0.924 8.215 22.080 1.00 79.69 91 GLY A O 1
ATOM 696 N N . ALA A 1 92 ? -1.272 10.422 22.161 1.00 77.25 92 ALA A N 1
ATOM 697 C CA . ALA A 1 92 ? -1.793 10.410 23.532 1.00 77.25 92 ALA A CA 1
ATOM 698 C C . ALA A 1 92 ? -3.063 9.550 23.720 1.00 77.25 92 ALA A C 1
ATOM 700 O O . ALA A 1 92 ? -3.363 9.148 24.842 1.00 77.25 92 ALA A O 1
ATOM 701 N N . LYS A 1 93 ? -3.830 9.290 22.649 1.00 82.38 93 LYS A N 1
ATOM 702 C CA . LYS A 1 93 ? -5.100 8.536 22.693 1.00 82.38 93 LYS A CA 1
ATOM 703 C C . LYS A 1 93 ? -5.267 7.490 21.585 1.00 82.38 93 LYS A C 1
ATOM 705 O O . LYS A 1 93 ? -6.238 6.741 21.621 1.00 82.38 93 LYS A O 1
ATOM 710 N N . SER A 1 94 ? -4.361 7.427 20.615 1.00 84.88 94 SER A N 1
ATOM 711 C CA . SER A 1 94 ? -4.487 6.544 19.453 1.00 84.88 94 SER A CA 1
ATOM 712 C C . SER A 1 94 ? -3.123 6.188 18.870 1.00 84.88 94 SER A C 1
ATOM 714 O O . SER A 1 94 ? -2.117 6.837 19.155 1.00 84.88 94 SER A O 1
ATOM 716 N N . ILE A 1 95 ? -3.096 5.134 18.060 1.00 89.88 95 ILE A N 1
ATOM 717 C CA . ILE A 1 95 ? -1.967 4.807 17.190 1.00 89.88 95 ILE A CA 1
ATOM 718 C C . ILE A 1 95 ? -2.258 5.465 15.843 1.00 89.88 95 ILE A C 1
ATOM 720 O O . ILE A 1 95 ? -3.348 5.282 15.315 1.00 89.88 95 ILE A O 1
ATOM 724 N N . ILE A 1 96 ? -1.302 6.221 15.307 1.00 90.81 96 ILE A N 1
ATOM 725 C CA . ILE A 1 96 ? -1.414 6.831 13.979 1.00 90.81 96 ILE A CA 1
ATOM 726 C C . ILE A 1 96 ? -0.525 6.035 13.026 1.00 90.81 96 ILE A C 1
ATOM 728 O O . ILE A 1 96 ? 0.684 5.900 13.256 1.00 90.81 96 ILE A O 1
ATOM 732 N N . TYR A 1 97 ? -1.126 5.510 11.964 1.00 93.31 97 TYR A N 1
ATOM 733 C CA . TYR A 1 97 ? -0.434 4.834 10.875 1.00 93.31 97 TYR A CA 1
ATOM 734 C C . TYR A 1 97 ? 0.141 5.885 9.926 1.00 93.31 97 TYR A C 1
ATOM 736 O O . TYR A 1 97 ? -0.572 6.782 9.485 1.00 93.31 97 TYR A O 1
ATOM 744 N N . GLN A 1 98 ? 1.438 5.804 9.628 1.00 94.19 98 GLN A N 1
ATOM 745 C CA . GLN A 1 98 ? 2.111 6.798 8.786 1.00 94.19 98 GLN A CA 1
ATOM 746 C C . GLN A 1 98 ? 2.316 6.305 7.357 1.00 94.19 98 GLN A C 1
ATOM 748 O O . GLN A 1 98 ? 2.004 7.019 6.412 1.00 94.19 98 GLN A O 1
ATOM 753 N N . ALA A 1 99 ? 2.900 5.116 7.218 1.00 95.12 99 ALA A N 1
ATOM 754 C CA . ALA A 1 99 ? 3.289 4.522 5.945 1.00 95.12 99 ALA A CA 1
ATOM 755 C C . ALA A 1 99 ? 3.666 3.049 6.152 1.00 95.12 99 ALA A C 1
ATOM 757 O O . ALA A 1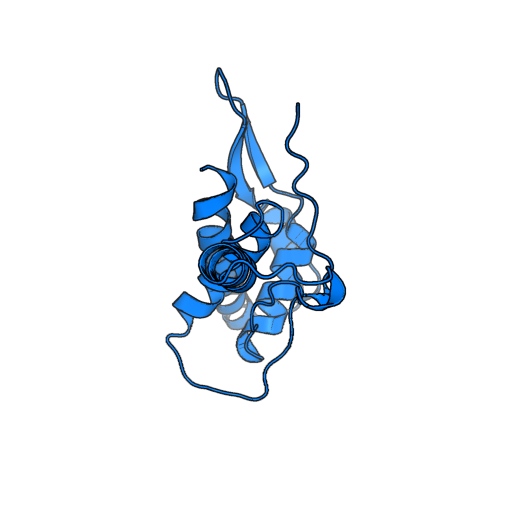 99 ? 3.936 2.632 7.281 1.00 95.12 99 ALA A O 1
ATOM 758 N N . LEU A 1 100 ? 3.759 2.280 5.077 1.00 96.50 100 LEU A N 1
ATOM 759 C CA . LEU A 1 100 ? 4.416 0.983 5.048 1.00 96.50 100 LEU A CA 1
ATOM 760 C C . LEU A 1 100 ? 5.919 1.123 5.324 1.00 96.50 100 LEU A C 1
ATOM 762 O O . LEU A 1 100 ? 6.552 2.151 5.062 1.00 96.50 100 LEU A O 1
ATOM 766 N N . ASP A 1 101 ? 6.524 0.057 5.840 1.00 96.00 101 ASP A N 1
ATOM 767 C CA . ASP A 1 101 ? 7.975 -0.060 5.858 1.00 96.00 101 ASP A CA 1
ATOM 768 C C . ASP A 1 101 ? 8.498 -0.299 4.436 1.00 96.00 101 ASP A C 1
ATOM 770 O O . ASP A 1 101 ? 8.458 -1.407 3.897 1.00 96.00 101 ASP A O 1
ATOM 774 N N . TYR A 1 102 ? 9.026 0.758 3.825 1.00 96.00 102 TYR A N 1
ATOM 775 C CA . TYR A 1 102 ? 9.603 0.698 2.485 1.00 96.00 102 TYR A CA 1
ATOM 776 C C . TYR A 1 102 ? 10.794 -0.258 2.371 1.00 96.00 102 TYR A C 1
ATOM 778 O O . TYR A 1 102 ? 11.052 -0.767 1.284 1.00 96.00 102 TYR A O 1
ATOM 786 N N . THR A 1 103 ? 11.480 -0.582 3.470 1.00 95.94 103 THR A N 1
ATOM 787 C CA . THR A 1 103 ? 12.520 -1.623 3.459 1.00 95.94 103 THR A CA 1
ATOM 788 C C . THR A 1 103 ? 11.914 -2.980 3.108 1.00 95.94 103 THR A C 1
ATOM 790 O O . THR A 1 103 ? 12.487 -3.731 2.319 1.00 95.94 103 THR A O 1
ATOM 793 N N . ALA A 1 104 ? 10.723 -3.275 3.638 1.00 94.25 104 ALA A N 1
ATOM 794 C CA . ALA A 1 104 ? 9.988 -4.494 3.323 1.00 94.25 104 ALA A CA 1
ATOM 795 C C . ALA A 1 104 ? 9.482 -4.492 1.874 1.00 94.25 104 ALA A C 1
ATOM 797 O O . ALA A 1 104 ? 9.579 -5.514 1.194 1.00 94.25 104 ALA A O 1
ATOM 798 N N . VAL A 1 105 ? 9.009 -3.340 1.382 1.00 96.06 105 VAL A N 1
ATOM 799 C CA . VAL A 1 105 ? 8.583 -3.169 -0.019 1.00 96.06 105 VAL A CA 1
ATOM 800 C C . VAL A 1 105 ? 9.749 -3.438 -0.970 1.00 96.06 105 VAL A C 1
ATOM 802 O O . VAL A 1 105 ? 9.625 -4.259 -1.877 1.00 96.06 105 VAL A O 1
ATOM 805 N N . TYR A 1 106 ? 10.903 -2.809 -0.732 1.00 95.94 106 TYR A N 1
ATOM 806 C CA . TYR A 1 106 ? 12.099 -2.981 -1.557 1.00 95.94 106 TYR A CA 1
ATOM 807 C C . TYR A 1 106 ? 12.698 -4.385 -1.459 1.00 95.94 106 TYR A C 1
ATOM 809 O O . TYR A 1 106 ? 13.222 -4.890 -2.447 1.00 95.94 106 TYR A O 1
ATOM 817 N N . GLY A 1 107 ? 12.591 -5.040 -0.300 1.00 95.00 107 GLY A N 1
ATOM 818 C CA . GLY A 1 107 ? 13.040 -6.419 -0.101 1.00 95.00 107 GLY A CA 1
ATOM 819 C C . GLY A 1 107 ? 12.111 -7.479 -0.701 1.00 95.00 107 GLY A C 1
ATOM 820 O O . GLY A 1 107 ? 12.509 -8.637 -0.841 1.00 95.00 107 GLY A O 1
ATOM 821 N N . HIS A 1 108 ? 10.878 -7.122 -1.070 1.00 95.19 108 HIS A N 1
ATOM 822 C CA . HIS A 1 108 ? 9.916 -8.090 -1.577 1.00 95.19 108 HIS A CA 1
ATOM 823 C C . HIS A 1 108 ? 10.359 -8.643 -2.950 1.00 95.19 108 HIS A C 1
ATOM 825 O O . HIS A 1 108 ? 10.603 -7.861 -3.872 1.00 95.19 108 HIS A O 1
ATOM 831 N N . PRO A 1 109 ? 10.399 -9.974 -3.176 1.00 93.94 109 PRO A N 1
ATOM 832 C CA . PRO A 1 109 ? 10.949 -10.549 -4.411 1.00 93.94 109 PRO A CA 1
ATOM 833 C C . PRO A 1 109 ? 10.273 -10.092 -5.711 1.00 93.94 109 PRO A C 1
ATOM 835 O O . PRO A 1 109 ? 10.925 -10.056 -6.752 1.00 93.94 109 PRO A O 1
ATOM 838 N N . ARG A 1 110 ? 8.978 -9.736 -5.672 1.00 91.56 110 ARG A N 1
ATOM 839 C CA . ARG A 1 110 ? 8.259 -9.178 -6.839 1.00 91.56 110 ARG A CA 1
ATOM 840 C C . ARG A 1 110 ? 8.611 -7.719 -7.150 1.00 91.56 110 ARG A C 1
ATOM 842 O O . ARG A 1 110 ? 8.232 -7.237 -8.210 1.00 91.56 110 ARG A O 1
ATOM 849 N N . TYR A 1 111 ? 9.270 -7.025 -6.226 1.00 95.75 111 TYR A N 1
ATOM 850 C CA . TYR A 1 111 ? 9.776 -5.669 -6.414 1.00 95.75 111 TYR A CA 1
ATOM 851 C C . TYR A 1 111 ? 11.278 -5.700 -6.726 1.00 95.75 111 TYR A C 1
ATOM 853 O O . TYR A 1 111 ? 11.703 -5.192 -7.755 1.00 95.75 111 TYR A O 1
ATOM 861 N N . ALA A 1 112 ? 12.069 -6.381 -5.890 1.00 95.81 112 ALA A N 1
ATOM 862 C CA . ALA A 1 112 ? 13.536 -6.378 -5.938 1.00 95.81 112 ALA A CA 1
ATOM 863 C C . ALA A 1 112 ? 14.155 -6.890 -7.253 1.00 95.81 112 ALA A C 1
ATOM 865 O O . ALA A 1 112 ? 15.324 -6.637 -7.526 1.00 95.81 112 ALA A O 1
ATOM 866 N N . ARG A 1 113 ? 13.399 -7.666 -8.040 1.00 95.56 113 ARG A N 1
ATOM 867 C CA . ARG A 1 113 ? 13.858 -8.276 -9.300 1.00 95.56 113 ARG A CA 1
ATOM 868 C C . ARG A 1 113 ? 13.552 -7.442 -10.544 1.00 95.56 113 ARG A C 1
ATOM 870 O O . ARG A 1 113 ? 13.967 -7.838 -11.628 1.00 95.56 113 ARG A O 1
ATOM 877 N N . LEU A 1 114 ? 12.789 -6.364 -10.394 1.00 96.25 114 LEU A N 1
ATOM 878 C CA . LEU A 1 114 ? 12.419 -5.472 -11.488 1.00 96.25 114 LEU A CA 1
ATOM 879 C C . LEU A 1 114 ? 13.605 -4.586 -11.882 1.00 96.25 114 LEU A C 1
ATOM 881 O O . LEU A 1 114 ? 14.479 -4.318 -11.050 1.00 96.25 114 LEU A O 1
ATOM 885 N N . ASP A 1 115 ? 13.614 -4.111 -13.126 1.00 97.44 115 ASP A N 1
ATOM 886 C CA . ASP A 1 115 ? 14.548 -3.062 -13.539 1.00 97.44 115 ASP A CA 1
ATOM 887 C C . ASP A 1 115 ? 14.210 -1.707 -12.886 1.00 97.44 115 ASP A C 1
ATOM 889 O O . ASP A 1 115 ? 13.192 -1.561 -12.209 1.00 97.44 115 ASP A O 1
ATOM 893 N N . TYR A 1 116 ? 15.081 -0.711 -13.049 1.00 95.31 116 TYR A N 1
ATOM 894 C CA . TYR A 1 116 ? 14.918 0.590 -12.394 1.00 95.31 116 TYR A CA 1
ATOM 895 C C . TYR A 1 116 ? 13.599 1.294 -12.763 1.00 95.31 116 TYR A C 1
ATOM 897 O O . TYR A 1 116 ? 12.882 1.763 -11.876 1.00 95.31 116 TYR A O 1
ATOM 905 N N . ASP A 1 117 ? 13.244 1.320 -14.048 1.00 96.06 117 ASP A N 1
ATOM 906 C CA . ASP A 1 117 ? 12.045 2.011 -14.532 1.00 96.06 117 ASP A CA 1
ATOM 907 C C . ASP A 1 117 ? 10.768 1.284 -14.077 1.00 96.06 117 ASP A C 1
ATOM 909 O O . ASP A 1 117 ? 9.736 1.891 -13.775 1.00 96.06 117 ASP A O 1
ATOM 913 N N . GLU A 1 118 ? 10.810 -0.046 -14.028 1.00 95.31 118 GLU A N 1
ATOM 914 C CA . GLU A 1 118 ? 9.738 -0.881 -13.503 1.00 95.31 118 GLU A CA 1
ATOM 915 C C . GLU A 1 118 ? 9.590 -0.746 -11.991 1.00 95.31 118 GLU A C 1
ATOM 917 O O . GLU A 1 118 ? 8.456 -0.694 -11.509 1.00 95.31 118 GLU A O 1
ATOM 922 N N . GLN A 1 119 ? 10.695 -0.649 -11.248 1.00 96.69 119 GLN A N 1
ATOM 923 C CA . GLN A 1 119 ? 10.681 -0.366 -9.814 1.00 96.69 119 GLN A CA 1
ATOM 924 C C . GLN A 1 119 ? 10.021 0.983 -9.536 1.00 96.69 119 GLN A C 1
ATOM 926 O O . GLN A 1 119 ? 9.105 1.040 -8.718 1.00 96.69 119 GLN A O 1
ATOM 931 N N . GLU A 1 120 ? 10.405 2.042 -10.255 1.00 96.62 120 GLU A N 1
ATOM 932 C CA . GLU A 1 120 ? 9.800 3.370 -10.109 1.00 96.62 120 GLU A CA 1
ATOM 933 C C . GLU A 1 120 ? 8.284 3.323 -10.359 1.00 96.62 120 GLU A C 1
ATOM 935 O O . GLU A 1 120 ? 7.486 3.750 -9.516 1.00 96.62 120 GLU A O 1
ATOM 940 N N . ARG A 1 121 ? 7.860 2.719 -11.478 1.00 95.19 121 ARG A N 1
ATOM 941 C CA . ARG A 1 121 ? 6.433 2.552 -11.797 1.00 95.19 121 ARG A CA 1
ATOM 942 C C . ARG A 1 121 ? 5.701 1.736 -10.736 1.00 95.19 121 ARG A C 1
ATOM 944 O O . ARG A 1 121 ? 4.583 2.084 -10.355 1.00 95.19 121 ARG A O 1
ATOM 951 N N . ARG A 1 122 ? 6.306 0.645 -10.263 1.00 95.75 122 ARG A N 1
ATOM 952 C CA . ARG A 1 122 ? 5.701 -0.248 -9.272 1.00 95.75 122 ARG A CA 1
ATOM 953 C C . ARG A 1 122 ? 5.562 0.437 -7.920 1.00 95.75 122 ARG A C 1
ATOM 955 O O . ARG A 1 122 ? 4.522 0.292 -7.283 1.00 95.75 122 ARG A O 1
ATOM 962 N N . LEU A 1 123 ? 6.566 1.205 -7.509 1.00 97.19 123 LEU A N 1
ATOM 963 C CA . LEU A 1 123 ? 6.539 1.974 -6.272 1.00 97.19 123 LEU A CA 1
ATOM 964 C C . LEU A 1 123 ? 5.417 3.006 -6.296 1.00 97.19 123 LEU A C 1
ATOM 966 O O . LEU A 1 123 ? 4.628 3.063 -5.357 1.00 97.19 123 LEU A O 1
ATOM 970 N N . ALA A 1 124 ? 5.292 3.756 -7.394 1.00 96.69 124 ALA A N 1
ATOM 971 C CA . ALA A 1 124 ? 4.223 4.736 -7.559 1.00 96.69 124 ALA A CA 1
ATOM 972 C C . ALA A 1 124 ? 2.831 4.091 -7.440 1.00 96.69 124 ALA A C 1
ATOM 974 O O . ALA A 1 124 ? 1.936 4.651 -6.810 1.00 96.69 124 ALA A O 1
ATOM 975 N N . GLN A 1 125 ? 2.647 2.885 -7.990 1.00 96.56 125 GLN A N 1
ATOM 976 C CA . GLN A 1 125 ? 1.393 2.144 -7.846 1.00 96.56 125 GLN A CA 1
ATOM 977 C C . GLN A 1 125 ? 1.131 1.716 -6.395 1.00 96.56 125 GLN A C 1
ATOM 979 O O . GLN A 1 125 ? 0.026 1.924 -5.899 1.00 96.56 125 GLN A O 1
ATOM 984 N N . VAL A 1 126 ? 2.133 1.154 -5.705 1.00 97.06 126 VAL A N 1
ATOM 985 C CA . VAL A 1 126 ? 2.022 0.760 -4.287 1.00 97.06 126 VAL A CA 1
ATOM 986 C C . VAL A 1 126 ? 1.682 1.968 -3.410 1.00 97.06 126 VAL A C 1
ATOM 988 O O . VAL A 1 126 ? 0.819 1.860 -2.544 1.00 97.06 126 VAL A O 1
ATOM 991 N N . GLN A 1 127 ? 2.282 3.128 -3.678 1.00 97.06 127 GLN A N 1
ATOM 992 C CA . GLN A 1 127 ? 2.007 4.377 -2.965 1.00 97.06 127 GLN A CA 1
ATOM 993 C C . GLN A 1 127 ? 0.573 4.882 -3.147 1.00 97.06 127 GLN A C 1
ATOM 995 O O . GLN A 1 127 ? 0.002 5.448 -2.220 1.00 97.06 127 GLN A O 1
ATOM 1000 N N . GLU A 1 128 ? -0.044 4.690 -4.316 1.00 97.25 128 GLU A N 1
ATOM 1001 C CA . GLU A 1 128 ? -1.465 5.024 -4.482 1.00 97.25 128 GLU A CA 1
ATOM 1002 C C . GLU A 1 128 ? -2.373 4.087 -3.675 1.00 97.25 128 GLU A C 1
ATOM 1004 O O . GLU A 1 128 ? -3.355 4.554 -3.100 1.00 97.25 128 GLU A O 1
ATOM 1009 N N . ILE A 1 129 ? -2.038 2.796 -3.579 1.00 96.19 129 ILE A N 1
ATOM 1010 C CA . ILE A 1 129 ? -2.774 1.855 -2.719 1.00 96.19 129 ILE A CA 1
ATOM 1011 C C . ILE A 1 129 ? -2.594 2.249 -1.245 1.00 96.19 129 ILE A C 1
ATOM 1013 O O . ILE A 1 129 ? -3.574 2.378 -0.517 1.00 96.19 129 ILE A O 1
ATOM 1017 N N . GLU A 1 130 ? -1.363 2.535 -0.816 1.00 97.00 130 GLU A N 1
ATOM 1018 C CA . GLU A 1 130 ? -1.055 3.029 0.532 1.00 97.00 130 GLU A CA 1
ATOM 1019 C C . GLU A 1 130 ? -1.842 4.299 0.878 1.00 97.00 130 GLU A C 1
ATOM 1021 O O . GLU A 1 130 ? -2.462 4.357 1.938 1.00 97.00 130 GLU A O 1
ATOM 1026 N N . ARG A 1 131 ? -1.874 5.293 -0.021 1.00 95.94 131 ARG A N 1
ATOM 1027 C CA . ARG A 1 131 ? -2.657 6.524 0.169 1.00 95.94 131 ARG A CA 1
ATOM 1028 C C . ARG A 1 131 ? -4.135 6.224 0.401 1.00 95.94 131 ARG A C 1
ATOM 1030 O O . ARG A 1 131 ? -4.715 6.781 1.323 1.00 95.94 131 ARG A O 1
ATOM 1037 N N . GLY A 1 132 ? -4.724 5.330 -0.396 1.00 94.19 132 GLY A N 1
ATOM 1038 C CA . GLY A 1 132 ? -6.112 4.909 -0.205 1.00 94.19 132 GLY A CA 1
ATOM 1039 C C . GLY A 1 132 ? -6.346 4.215 1.139 1.00 94.19 132 GLY A C 1
ATOM 1040 O O . GLY A 1 132 ? -7.347 4.473 1.794 1.00 94.19 132 GLY A O 1
ATOM 1041 N N . ALA A 1 133 ? -5.415 3.375 1.591 1.00 94.62 133 ALA A N 1
ATOM 1042 C CA . ALA A 1 133 ? -5.520 2.729 2.899 1.00 94.62 133 ALA A CA 1
ATOM 1043 C C . ALA A 1 133 ? -5.414 3.739 4.057 1.00 94.62 133 ALA A C 1
ATOM 1045 O O . ALA A 1 133 ? -6.168 3.651 5.026 1.00 94.62 133 ALA A O 1
ATOM 1046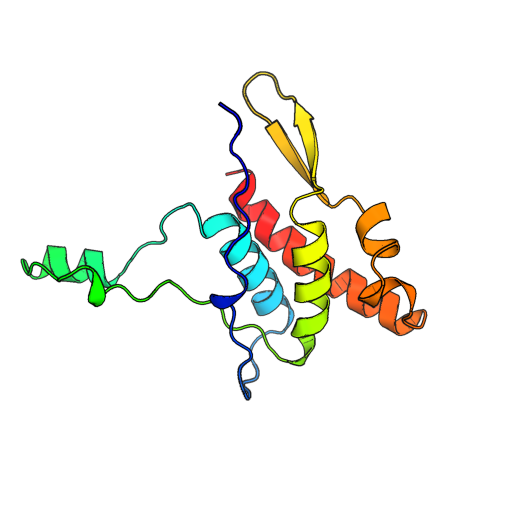 N N . LEU A 1 134 ? -4.515 4.723 3.942 1.00 94.00 134 LEU A N 1
ATOM 1047 C CA . LEU A 1 134 ? -4.317 5.781 4.938 1.00 94.00 134 LEU A CA 1
ATOM 1048 C C . LEU A 1 134 ? -5.531 6.702 5.104 1.00 94.00 134 LEU A C 1
ATOM 1050 O O . LEU A 1 134 ? -5.722 7.224 6.199 1.00 94.00 134 LEU A O 1
ATOM 1054 N N . GLU A 1 135 ? -6.337 6.876 4.051 1.00 92.06 135 GLU A N 1
ATOM 1055 C CA . GLU A 1 135 ? -7.610 7.611 4.100 1.00 92.06 135 GLU A CA 1
ATOM 1056 C C . GLU A 1 135 ? -8.660 6.931 4.998 1.00 92.06 135 GLU A C 1
ATOM 1058 O O . GLU A 1 135 ? -9.626 7.584 5.348 1.00 92.06 135 GLU A O 1
ATOM 1063 N N . VAL A 1 136 ? -8.504 5.646 5.350 1.00 91.56 136 VAL A N 1
ATOM 1064 C CA . VAL A 1 136 ? -9.501 4.884 6.133 1.00 91.56 136 VAL A CA 1
ATOM 1065 C C . VAL A 1 136 ? -8.938 4.384 7.463 1.00 91.56 136 VAL A C 1
ATOM 1067 O O . VAL A 1 136 ? -9.636 4.377 8.466 1.00 91.56 136 VAL A O 1
ATOM 1070 N N . ILE A 1 137 ? -7.674 3.951 7.511 1.00 89.31 137 ILE A N 1
ATOM 1071 C CA . ILE A 1 137 ? -7.100 3.326 8.719 1.00 89.31 137 ILE A CA 1
ATOM 1072 C C . ILE A 1 137 ? -6.875 4.315 9.879 1.00 89.31 137 ILE A C 1
ATOM 1074 O O . ILE A 1 137 ? -6.685 3.894 11.020 1.00 89.31 137 ILE A O 1
ATOM 1078 N N . ASN A 1 138 ? -6.835 5.615 9.575 1.00 87.75 138 ASN A N 1
ATOM 1079 C CA . ASN A 1 138 ? -6.636 6.693 10.545 1.00 87.75 138 ASN A CA 1
ATOM 1080 C C . ASN A 1 138 ? -7.919 7.488 10.846 1.00 87.75 138 ASN A C 1
ATOM 1082 O O . ASN A 1 138 ? -7.843 8.417 11.655 1.00 87.75 138 ASN A O 1
ATOM 1086 N N . ASP A 1 139 ? -9.036 7.154 10.194 1.00 79.88 139 ASP A N 1
ATOM 1087 C CA . ASP A 1 139 ? -10.360 7.726 10.477 1.00 79.88 139 ASP A CA 1
ATOM 1088 C C . ASP A 1 139 ? -10.925 7.178 11.802 1.00 79.88 139 ASP A C 1
ATOM 1090 O O . ASP A 1 139 ? -11.496 7.985 12.576 1.00 79.88 139 ASP A O 1
#

Sequence (139 aa):
MAAHARAVDPQLVQRPVGARGGRTKKLRDLGRHWAGAGSGGKNELASDAEILGVSLPETYFEPETCDCWPEHWDALQVFLACGTQWRTIAGAKSIIYQALDYTAVYGHPRYARLDYDEQERRLAQVQEIERGALEVIND

pLDDT: mean 79.96, std 19.16, range [27.8, 97.44]

Radius of gyration: 17.04 Å; Cα contacts (8 Å, |Δi|>4): 159; chains: 1; bounding box: 54×26×42 Å

Mean predicted aligned error: 9.94 Å